Protein AF-A0A4S4NPW0-F1 (afdb_monomer_lite)

Foldseek 3Di:
DVVVVVVVVVVVVVVPPDDPDDDDDPCRVVVVVPAQEDEQDQDQFADDDDPPDDPVVRVVVRVVVSVVVSVVVVVVVVVCVVVVVDPSHHYDDHVVRVVVVVVVD

Structure (mmCIF, N/CA/C/O backbone):
data_AF-A0A4S4NPW0-F1
#
_entry.id   AF-A0A4S4NPW0-F1
#
loop_
_atom_site.group_PDB
_atom_site.id
_atom_site.type_symbol
_atom_site.label_atom_id
_atom_site.label_alt_id
_atom_site.label_comp_id
_atom_site.label_asym_id
_atom_site.label_entity_id
_atom_site.label_seq_id
_atom_site.pdbx_PDB_ins_code
_atom_site.Cartn_x
_atom_site.Cartn_y
_atom_site.Cartn_z
_atom_site.occupancy
_atom_site.B_iso_or_equiv
_atom_site.auth_seq_id
_atom_site.auth_comp_id
_atom_site.auth_asym_id
_atom_site.auth_atom_id
_atom_site.pdbx_PDB_model_num
ATOM 1 N N . MET A 1 1 ? -48.368 22.934 11.728 1.00 61.81 1 MET A N 1
ATOM 2 C CA . MET A 1 1 ? -46.936 22.664 12.009 1.00 61.81 1 MET A CA 1
ATOM 3 C C . MET A 1 1 ? -46.609 21.171 12.051 1.00 61.81 1 MET A C 1
ATOM 5 O O . MET A 1 1 ? -45.756 20.773 11.276 1.00 61.81 1 MET A O 1
ATOM 9 N N . ARG A 1 2 ? -47.310 20.333 12.838 1.00 63.97 2 ARG A N 1
ATOM 10 C CA . ARG A 1 2 ? -47.035 18.877 12.928 1.00 63.97 2 ARG A CA 1
ATOM 11 C C . ARG A 1 2 ? -47.130 18.106 11.597 1.00 63.97 2 ARG A C 1
ATOM 13 O O . ARG A 1 2 ? -46.284 17.261 11.339 1.00 63.97 2 ARG A O 1
ATOM 20 N N . LEU A 1 3 ? -48.100 18.441 10.738 1.00 69.25 3 LEU A N 1
ATOM 21 C CA . LEU A 1 3 ? -48.285 17.775 9.438 1.00 69.25 3 LEU A CA 1
ATOM 22 C C . LEU A 1 3 ? -47.165 18.090 8.426 1.00 69.25 3 LEU A C 1
ATOM 24 O O . LEU A 1 3 ? -46.783 17.231 7.643 1.00 69.25 3 LEU A O 1
ATOM 28 N N . PHE A 1 4 ? -46.631 19.317 8.464 1.00 79.19 4 PHE A N 1
ATOM 29 C CA . PHE A 1 4 ? -45.560 19.771 7.568 1.00 79.19 4 PHE A CA 1
ATOM 30 C C . PHE A 1 4 ? -44.209 19.160 7.957 1.00 79.19 4 PHE A C 1
ATOM 32 O O . PHE A 1 4 ? -43.421 18.758 7.108 1.00 79.19 4 PHE A O 1
ATOM 39 N N . THR A 1 5 ? -43.961 19.022 9.263 1.00 78.75 5 THR A N 1
ATOM 40 C CA . THR A 1 5 ? -42.771 18.332 9.771 1.00 78.75 5 THR A CA 1
ATOM 41 C C . THR A 1 5 ? -42.770 16.844 9.422 1.00 78.75 5 THR A C 1
ATOM 43 O O . THR A 1 5 ? -41.713 16.302 9.117 1.00 78.75 5 THR A O 1
ATOM 46 N N . THR A 1 6 ? -43.934 16.181 9.404 1.00 82.88 6 THR A N 1
ATOM 47 C CA . THR A 1 6 ? -44.023 14.762 9.023 1.00 82.88 6 THR A CA 1
ATOM 48 C C . THR A 1 6 ? -43.811 14.535 7.527 1.00 82.88 6 THR A C 1
ATOM 50 O O . THR A 1 6 ? -43.136 13.578 7.159 1.00 82.88 6 THR A O 1
ATOM 53 N N . THR A 1 7 ? -44.314 15.419 6.655 1.00 82.00 7 THR A N 1
ATOM 54 C CA . THR A 1 7 ? -44.058 15.326 5.206 1.00 82.00 7 THR A CA 1
ATOM 55 C C . THR A 1 7 ? -42.608 15.633 4.850 1.00 82.00 7 THR A C 1
ATOM 57 O O . THR A 1 7 ? -42.041 14.945 4.005 1.00 82.00 7 THR A O 1
ATOM 60 N N . LEU A 1 8 ? -41.978 16.604 5.519 1.00 85.06 8 LEU A N 1
ATOM 61 C CA . LEU A 1 8 ? -40.563 16.918 5.305 1.00 85.06 8 LEU A CA 1
ATOM 62 C C . LEU A 1 8 ? -39.643 15.757 5.723 1.00 85.06 8 LEU A C 1
ATOM 64 O O . LEU A 1 8 ? -38.694 15.438 5.010 1.00 85.06 8 LEU A O 1
ATOM 68 N N . LEU A 1 9 ? -39.949 15.090 6.842 1.00 84.94 9 LEU A N 1
ATOM 69 C CA . LEU A 1 9 ? -39.211 13.910 7.300 1.00 84.94 9 LEU A CA 1
ATOM 70 C C . LEU A 1 9 ? -39.321 12.753 6.293 1.00 84.94 9 LEU A C 1
ATOM 72 O O . LEU A 1 9 ? -38.318 12.121 5.966 1.00 84.94 9 LEU A O 1
ATOM 76 N N . LEU A 1 10 ? -40.527 12.512 5.766 1.00 84.62 10 LEU A N 1
ATOM 77 C CA . LEU A 1 10 ? -40.780 11.456 4.785 1.00 84.62 10 LEU A CA 1
ATOM 78 C C . LEU A 1 10 ? -40.039 11.710 3.462 1.00 84.62 10 LEU A C 1
ATOM 80 O O . LEU A 1 10 ? -39.453 10.787 2.901 1.00 84.62 10 LEU A O 1
ATOM 84 N N . ALA A 1 11 ? -39.994 12.965 3.002 1.00 84.00 11 ALA A N 1
ATOM 85 C CA . ALA A 1 11 ? -39.243 13.350 1.808 1.00 84.00 11 ALA A CA 1
ATOM 86 C C . ALA A 1 11 ? -37.725 13.130 1.968 1.00 84.00 11 ALA A C 1
ATOM 88 O O . ALA A 1 11 ? -37.067 12.684 1.028 1.00 84.00 11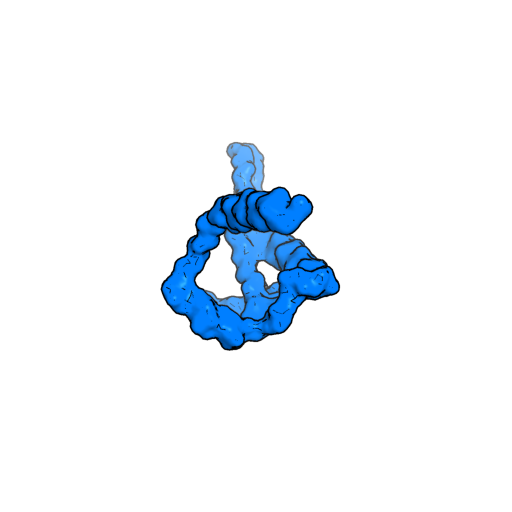 ALA A O 1
ATOM 89 N N . LEU A 1 12 ? -37.172 13.377 3.163 1.00 82.44 12 LEU A N 1
ATOM 90 C CA . LEU A 1 12 ? -35.754 13.137 3.455 1.00 82.44 12 LEU A CA 1
ATOM 91 C C . LEU A 1 12 ? -35.384 11.642 3.421 1.00 82.44 12 LEU A C 1
ATOM 93 O O . LEU A 1 12 ? -34.304 11.285 2.955 1.00 82.44 12 LEU A O 1
ATOM 97 N N . LEU A 1 13 ? -36.283 10.768 3.885 1.00 80.00 13 LEU A N 1
ATOM 98 C CA . LEU A 1 13 ? -36.096 9.310 3.886 1.00 80.00 13 LEU A CA 1
ATOM 99 C C . LEU A 1 13 ? -36.063 8.720 2.467 1.00 80.00 13 LEU A C 1
ATOM 101 O O . LEU A 1 13 ? -35.277 7.811 2.204 1.00 80.00 13 LEU A O 1
ATOM 105 N N . CYS A 1 14 ? -36.856 9.257 1.535 1.00 77.88 14 CYS A N 1
ATOM 106 C CA . CYS A 1 14 ? -36.853 8.802 0.140 1.00 77.88 14 CYS A CA 1
ATOM 107 C C . CYS A 1 14 ? -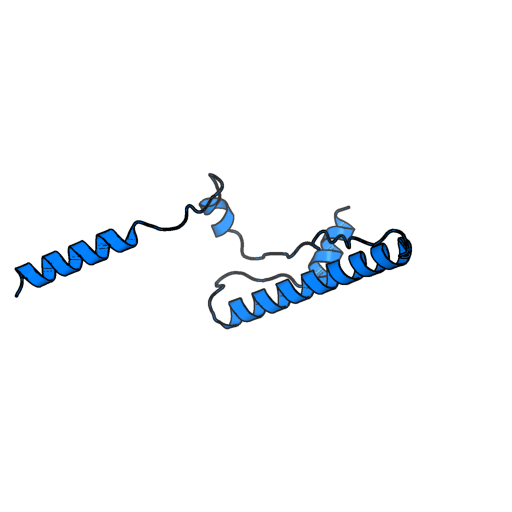35.520 9.090 -0.577 1.00 77.88 14 CYS A C 1
ATOM 109 O O . CYS A 1 14 ? -35.070 8.276 -1.385 1.00 77.88 14 CYS A O 1
ATOM 111 N N . LEU A 1 15 ? -34.856 10.202 -0.239 1.00 74.44 15 LEU A N 1
ATOM 112 C CA . LEU A 1 15 ? -33.566 10.600 -0.819 1.00 74.44 15 LEU A CA 1
ATOM 113 C C . LEU A 1 15 ? -32.390 9.719 -0.353 1.00 74.44 15 LEU A C 1
ATOM 115 O O . LEU A 1 15 ? -31.366 9.669 -1.029 1.00 74.44 15 LEU A O 1
ATOM 119 N N . ALA A 1 16 ? -32.528 8.993 0.762 1.00 67.75 16 ALA A N 1
ATOM 120 C CA . ALA A 1 16 ? -31.476 8.132 1.312 1.00 67.75 16 ALA A CA 1
ATOM 121 C C . ALA A 1 16 ? -31.374 6.744 0.641 1.00 67.75 16 ALA A C 1
ATOM 123 O O . ALA A 1 16 ? -30.450 5.989 0.938 1.00 67.75 16 ALA A O 1
ATOM 124 N N . SER A 1 17 ? -32.310 6.386 -0.248 1.00 63.16 17 SER A N 1
ATOM 125 C CA . SER A 1 17 ? -32.413 5.024 -0.805 1.00 63.16 17 SER A CA 1
ATOM 126 C C . SER A 1 17 ? -31.542 4.749 -2.043 1.00 63.16 17 SER A C 1
ATOM 128 O O . SER A 1 17 ? -31.353 3.590 -2.409 1.00 63.16 17 SER A O 1
ATOM 130 N N . CYS A 1 18 ? -30.950 5.776 -2.661 1.00 63.00 18 CYS A N 1
ATOM 131 C CA . CYS A 1 18 ? -30.084 5.630 -3.837 1.00 63.00 18 CYS A CA 1
ATOM 132 C C . CYS A 1 18 ? -28.598 5.568 -3.447 1.00 63.00 18 CYS A C 1
ATOM 134 O O . CYS A 1 18 ? -27.826 6.482 -3.732 1.00 63.00 18 CYS A O 1
ATOM 136 N N . GLY A 1 19 ? -28.192 4.490 -2.775 1.00 67.50 19 GLY A N 1
ATOM 137 C CA . GLY A 1 19 ? -26.778 4.173 -2.560 1.00 67.50 19 GLY A CA 1
ATOM 138 C C . GLY A 1 19 ? -26.173 3.417 -3.754 1.00 67.50 19 GLY A C 1
ATOM 139 O O . GLY A 1 19 ? -26.893 2.691 -4.444 1.00 67.50 19 GLY A O 1
ATOM 140 N N . PRO A 1 20 ? -24.861 3.544 -4.023 1.00 77.00 20 PRO A N 1
ATOM 141 C CA . PRO A 1 20 ? -24.198 2.713 -5.022 1.00 77.00 20 PRO A CA 1
ATOM 142 C C . PRO A 1 20 ? -24.313 1.235 -4.638 1.00 77.00 20 PRO A C 1
ATOM 144 O O . PRO A 1 20 ? -24.203 0.871 -3.467 1.00 77.00 20 PRO A O 1
ATOM 147 N N . LYS A 1 21 ? -24.512 0.369 -5.634 1.00 74.06 21 LYS A N 1
ATOM 148 C CA . LYS A 1 21 ? -24.530 -1.079 -5.419 1.00 74.06 21 LYS A CA 1
ATOM 149 C C . LYS A 1 21 ? -23.121 -1.539 -5.041 1.00 74.06 21 LYS A C 1
ATOM 151 O O . LYS A 1 21 ? -22.234 -1.584 -5.891 1.00 74.06 21 LYS A O 1
ATOM 156 N N . VAL A 1 22 ? -22.919 -1.852 -3.765 1.00 76.50 22 VAL A N 1
ATOM 157 C CA . VAL A 1 22 ? -21.674 -2.440 -3.266 1.00 76.50 22 VAL A CA 1
ATOM 158 C C . VAL A 1 22 ? -21.730 -3.941 -3.536 1.00 76.50 22 VAL A C 1
ATOM 160 O O . VAL A 1 22 ? -22.669 -4.618 -3.123 1.00 76.50 22 VAL A O 1
ATOM 163 N N . TYR A 1 23 ? -20.759 -4.453 -4.288 1.00 79.31 23 TYR A N 1
ATOM 164 C CA . TYR A 1 23 ? -20.642 -5.884 -4.545 1.00 79.31 23 TYR A CA 1
ATOM 165 C C . TYR A 1 23 ? -19.908 -6.534 -3.378 1.00 79.31 23 TYR A C 1
ATOM 167 O O . TYR A 1 23 ? -18.728 -6.270 -3.157 1.00 79.31 23 TYR A O 1
ATOM 175 N N . GLU A 1 24 ? -20.614 -7.381 -2.638 1.00 81.62 24 GLU A N 1
ATOM 176 C CA . GLU A 1 24 ? -20.066 -8.114 -1.502 1.00 81.62 24 GLU A CA 1
ATOM 177 C C . GLU A 1 24 ? -20.139 -9.618 -1.765 1.00 81.62 24 GLU A C 1
ATOM 179 O O . GLU A 1 24 ? -21.088 -10.118 -2.372 1.00 81.62 24 GLU A O 1
ATOM 184 N N . ALA A 1 25 ? -19.127 -10.353 -1.305 1.00 85.50 25 ALA A N 1
ATOM 185 C CA . ALA A 1 25 ? -19.178 -11.808 -1.308 1.00 85.50 25 ALA A CA 1
ATOM 186 C C . ALA A 1 25 ? -20.225 -12.307 -0.284 1.00 85.50 25 ALA A C 1
ATOM 188 O O . ALA A 1 25 ? -20.389 -11.674 0.763 1.00 85.50 25 ALA A O 1
ATOM 189 N N . PRO A 1 26 ? -20.880 -13.465 -0.505 1.00 84.81 26 PRO A N 1
ATOM 190 C CA . PRO A 1 26 ? -21.940 -13.977 0.379 1.00 84.81 26 PRO A CA 1
ATOM 191 C C . PRO A 1 26 ? -21.527 -14.152 1.851 1.00 84.81 26 PRO A C 1
ATOM 193 O O . PRO A 1 26 ? -22.365 -14.121 2.746 1.00 84.81 26 PRO A O 1
ATOM 196 N N . ASN A 1 27 ? -20.231 -14.333 2.111 1.00 85.12 27 ASN A N 1
ATOM 197 C CA . ASN A 1 27 ? -19.635 -14.544 3.432 1.00 85.12 27 ASN A CA 1
ATOM 198 C C . ASN A 1 27 ? -18.809 -13.340 3.935 1.00 85.12 27 ASN A C 1
ATOM 200 O O . ASN A 1 27 ? -18.069 -13.460 4.913 1.00 85.12 27 ASN A O 1
ATOM 204 N N . MET A 1 28 ? -18.907 -12.172 3.296 1.00 78.56 28 MET A N 1
ATOM 205 C CA . MET A 1 28 ? -18.069 -11.009 3.617 1.00 78.56 28 MET A CA 1
ATOM 206 C C . MET A 1 28 ? -18.243 -10.545 5.069 1.00 78.56 28 MET A C 1
ATOM 208 O O . MET A 1 28 ? -17.255 -10.290 5.756 1.00 78.56 28 MET A O 1
ATOM 212 N N . ALA A 1 29 ? -19.474 -10.527 5.587 1.00 77.19 29 ALA A N 1
ATOM 213 C CA . ALA A 1 29 ? -19.756 -10.120 6.964 1.00 77.19 29 ALA A CA 1
ATOM 214 C C . ALA A 1 29 ? -19.181 -11.080 8.024 1.00 77.19 29 ALA A C 1
ATOM 216 O O . ALA A 1 29 ? -18.763 -10.635 9.093 1.00 77.19 29 ALA A O 1
ATOM 217 N N . SER A 1 30 ? -19.145 -12.391 7.756 1.00 82.06 30 SER A N 1
ATOM 218 C CA . SER A 1 30 ? -18.558 -13.359 8.691 1.00 82.06 30 SER A CA 1
ATOM 219 C C . SER A 1 30 ? -17.033 -13.311 8.661 1.00 82.06 30 SER A C 1
ATOM 221 O O . SER A 1 30 ? -16.400 -13.390 9.708 1.00 82.06 30 SER A O 1
ATOM 223 N N . VAL A 1 31 ? -16.450 -13.140 7.473 1.00 78.62 31 VAL A N 1
ATOM 224 C CA . VAL A 1 31 ? -14.996 -13.120 7.271 1.00 78.62 31 VAL A CA 1
ATOM 225 C C . VAL A 1 31 ? -14.381 -11.798 7.739 1.00 78.62 31 VAL A C 1
ATOM 227 O O . VAL A 1 31 ? -13.306 -11.793 8.330 1.00 78.62 31 VAL A O 1
ATOM 230 N N . SER A 1 32 ? -15.048 -10.664 7.524 1.00 75.88 32 SER A N 1
ATOM 231 C CA . SER A 1 32 ? -14.519 -9.346 7.905 1.00 75.88 32 SER A CA 1
ATOM 232 C C . SER A 1 32 ? -14.484 -9.120 9.419 1.00 75.88 32 SER A C 1
ATOM 234 O O . SER A 1 32 ? -13.581 -8.440 9.895 1.00 75.88 32 SER A O 1
ATOM 236 N N . ARG A 1 33 ? -15.387 -9.738 10.197 1.00 78.81 33 ARG A N 1
ATOM 237 C CA . ARG A 1 33 ? -15.392 -9.621 11.672 1.00 78.81 33 ARG A CA 1
ATOM 238 C C . ARG A 1 33 ? -14.119 -10.131 12.339 1.00 78.81 33 ARG A C 1
ATOM 240 O O . ARG A 1 33 ? -13.754 -9.616 13.389 1.00 78.81 33 ARG A O 1
ATOM 247 N N . SER A 1 34 ? -13.479 -11.151 11.773 1.00 81.94 34 SER A N 1
ATOM 248 C CA . SER A 1 34 ? -12.254 -11.733 12.330 1.00 81.94 34 SER A CA 1
ATOM 249 C C . SER A 1 34 ? -10.979 -11.092 11.785 1.00 81.94 34 SER A C 1
ATOM 251 O O . SER A 1 34 ? -9.902 -11.334 12.324 1.00 81.94 34 SER A O 1
ATOM 253 N N . HIS A 1 35 ? -11.066 -10.298 10.716 1.00 82.56 35 HIS A N 1
ATOM 254 C CA . HIS A 1 35 ? -9.894 -9.651 10.143 1.00 82.56 35 HIS A CA 1
ATOM 255 C C . HIS A 1 35 ? -9.483 -8.462 11.003 1.00 82.56 3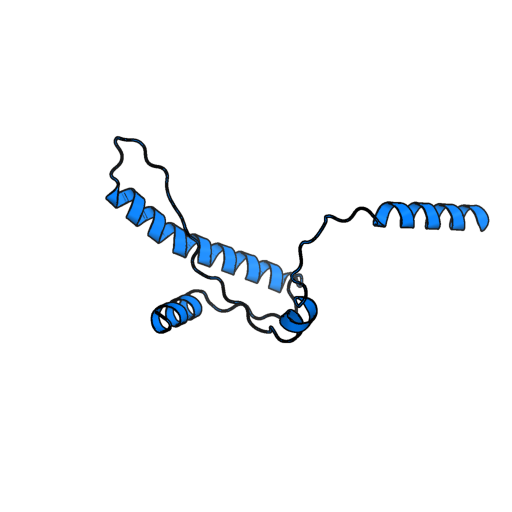5 HIS A C 1
ATOM 257 O O . HIS A 1 35 ? -10.187 -7.463 11.078 1.00 82.56 35 HIS A O 1
ATOM 263 N N . GLN A 1 36 ? -8.319 -8.578 11.634 1.00 88.75 36 GLN A N 1
ATOM 264 C CA . GLN A 1 36 ? -7.695 -7.495 12.398 1.00 88.75 36 GLN A CA 1
ATOM 265 C C . GLN A 1 36 ? -6.481 -6.908 11.682 1.00 88.75 36 GLN A C 1
ATOM 267 O O . GLN A 1 36 ? -6.017 -5.838 12.054 1.00 88.75 36 GLN A O 1
ATOM 272 N N . LEU A 1 37 ? -5.964 -7.594 10.663 1.00 91.50 37 LEU A N 1
ATOM 273 C CA . LEU A 1 37 ? -4.736 -7.238 9.967 1.00 91.50 37 LEU A CA 1
ATOM 274 C C . LEU A 1 37 ? -4.951 -7.349 8.462 1.00 91.50 37 LEU A C 1
ATOM 276 O O . LEU A 1 37 ? -5.419 -8.380 7.978 1.00 91.50 37 LEU A O 1
ATOM 280 N N . ILE A 1 38 ? -4.586 -6.299 7.734 1.00 92.50 38 ILE A N 1
ATOM 281 C CA . ILE A 1 38 ? -4.608 -6.269 6.272 1.00 92.50 38 ILE A CA 1
ATOM 282 C C . ILE A 1 38 ? -3.196 -6.075 5.729 1.00 92.50 38 ILE A C 1
ATOM 284 O O . ILE A 1 38 ? -2.409 -5.314 6.290 1.00 92.50 38 ILE A O 1
ATOM 288 N N . ALA A 1 39 ? -2.879 -6.764 4.637 1.00 94.62 39 ALA A N 1
ATOM 289 C CA . ALA A 1 39 ? -1.615 -6.634 3.924 1.00 94.62 39 ALA A CA 1
ATOM 290 C C . ALA A 1 39 ? -1.850 -6.002 2.549 1.00 94.62 39 ALA A C 1
ATOM 292 O O . ALA A 1 39 ? -2.912 -6.179 1.949 1.00 94.62 39 ALA A O 1
ATOM 293 N N . ILE A 1 40 ? -0.858 -5.265 2.055 1.00 95.50 40 ILE A N 1
ATOM 294 C CA . ILE A 1 40 ? -0.898 -4.633 0.734 1.00 95.50 40 ILE A CA 1
ATOM 295 C C . ILE A 1 40 ? 0.046 -5.422 -0.153 1.00 95.50 40 ILE A C 1
ATOM 297 O O . ILE A 1 40 ? 1.256 -5.348 0.026 1.00 95.50 40 ILE A O 1
ATOM 301 N N . VAL A 1 41 ? -0.498 -6.191 -1.086 1.00 95.06 41 VAL A N 1
ATOM 302 C CA . VAL A 1 41 ? 0.304 -6.969 -2.038 1.00 95.06 41 VAL A CA 1
ATOM 303 C C . VAL A 1 41 ? 0.929 -6.018 -3.074 1.00 95.06 41 VAL A C 1
ATOM 305 O O . VAL A 1 41 ? 0.268 -5.040 -3.443 1.00 95.06 41 VAL A O 1
ATOM 308 N N . PRO A 1 42 ? 2.167 -6.266 -3.547 1.00 95.06 42 PRO A N 1
ATOM 309 C CA . PRO A 1 42 ? 2.759 -5.497 -4.637 1.00 95.06 42 PRO A CA 1
ATOM 310 C C . PRO A 1 42 ? 1.828 -5.478 -5.863 1.00 95.06 42 PRO A C 1
ATOM 312 O O . PRO A 1 42 ? 1.424 -6.544 -6.336 1.00 95.06 42 PRO A O 1
ATOM 315 N N . PRO A 1 43 ? 1.435 -4.297 -6.367 1.00 94.25 43 PRO A N 1
ATOM 316 C CA . PRO A 1 43 ? 0.571 -4.205 -7.536 1.00 94.25 43 PRO A CA 1
ATOM 317 C C . PRO A 1 43 ? 1.305 -4.644 -8.809 1.00 94.25 43 PRO A C 1
ATOM 319 O O . PRO A 1 43 ? 2.517 -4.517 -8.919 1.00 94.25 43 PRO A O 1
ATOM 322 N N . SER A 1 44 ? 0.564 -5.106 -9.816 1.00 93.25 44 SER A N 1
ATOM 323 C CA . SER A 1 44 ? 1.138 -5.322 -11.147 1.00 93.25 44 SER A CA 1
ATOM 324 C C . SER A 1 44 ? 1.193 -3.994 -11.900 1.00 93.25 44 SER A C 1
ATOM 326 O O . SER A 1 44 ? 0.153 -3.387 -12.167 1.00 93.25 44 SER A O 1
ATOM 328 N N . VAL A 1 45 ? 2.403 -3.542 -12.231 1.00 92.88 45 VAL A N 1
ATOM 329 C CA . VAL A 1 45 ? 2.645 -2.315 -12.998 1.00 92.88 45 VAL A CA 1
ATOM 330 C C . VAL A 1 45 ? 3.250 -2.676 -14.347 1.00 92.88 45 VAL A C 1
ATOM 332 O O . VAL A 1 45 ? 4.166 -3.490 -14.433 1.00 92.88 45 VAL A O 1
ATOM 335 N N . ALA A 1 46 ? 2.741 -2.052 -15.406 1.00 91.31 46 ALA A N 1
ATOM 336 C CA . ALA A 1 46 ? 3.283 -2.178 -16.749 1.00 91.31 46 ALA A CA 1
ATOM 337 C C . ALA A 1 46 ? 3.370 -0.796 -17.399 1.00 91.31 46 ALA A C 1
ATOM 339 O O . ALA A 1 46 ? 2.368 -0.083 -17.501 1.00 91.31 46 ALA A O 1
ATOM 340 N N . ILE A 1 47 ? 4.564 -0.435 -17.866 1.00 89.38 47 ILE A N 1
ATOM 341 C CA . ILE A 1 47 ? 4.810 0.826 -18.564 1.00 89.38 47 ILE A CA 1
ATOM 342 C C . ILE A 1 47 ? 4.731 0.562 -20.067 1.00 89.38 47 ILE A C 1
ATOM 344 O O . ILE A 1 47 ? 5.455 -0.270 -20.610 1.00 89.38 47 ILE A O 1
ATOM 348 N N . LYS A 1 48 ? 3.831 1.267 -20.760 1.00 89.56 48 LYS A N 1
ATOM 349 C CA . LYS A 1 48 ? 3.735 1.195 -22.223 1.00 89.56 48 LYS A CA 1
ATOM 350 C C . LYS A 1 48 ? 4.831 2.050 -22.854 1.00 89.56 48 LYS A C 1
ATOM 352 O O . LYS A 1 48 ? 4.710 3.273 -22.894 1.00 89.56 48 LYS A O 1
ATOM 357 N N . GLY A 1 49 ? 5.871 1.389 -23.353 1.00 87.06 49 GLY A N 1
ATOM 358 C CA . GLY A 1 49 ? 6.941 2.008 -24.130 1.00 87.06 49 GLY A CA 1
ATOM 359 C C . GLY A 1 49 ? 6.542 2.371 -25.556 1.00 87.06 49 GLY A C 1
ATOM 360 O O . GLY A 1 49 ? 5.564 1.862 -26.112 1.00 87.06 49 GLY A O 1
ATOM 361 N N . ARG A 1 50 ? 7.338 3.239 -26.175 1.00 89.69 50 ARG A N 1
ATOM 362 C CA . ARG A 1 50 ? 7.353 3.468 -27.623 1.00 89.69 50 ARG A CA 1
ATOM 363 C C . ARG A 1 50 ? 8.333 2.488 -28.282 1.00 89.69 50 ARG A C 1
ATOM 365 O O . ARG A 1 50 ? 9.257 2.026 -27.626 1.00 89.69 50 ARG A O 1
ATOM 372 N N . PRO A 1 51 ? 8.232 2.238 -29.601 1.00 84.56 51 PRO A N 1
ATOM 373 C CA . PRO A 1 51 ? 9.107 1.281 -30.293 1.00 84.56 51 PRO A CA 1
ATOM 374 C C . PRO A 1 51 ? 10.615 1.574 -30.225 1.00 84.56 51 PRO A C 1
ATOM 376 O O . PRO A 1 51 ? 11.411 0.715 -30.580 1.00 84.56 51 PRO A O 1
ATOM 379 N N . LYS A 1 52 ? 11.007 2.798 -29.852 1.00 89.00 52 LYS A N 1
ATOM 380 C CA . LYS A 1 52 ? 12.411 3.221 -29.735 1.00 89.00 52 LYS A CA 1
ATOM 381 C C . LYS A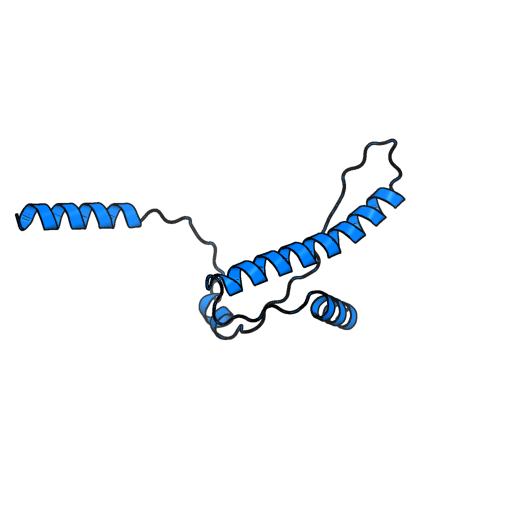 1 52 ? 12.948 3.148 -28.305 1.00 89.00 52 LYS A C 1
ATOM 383 O O . LYS A 1 52 ? 14.133 3.401 -28.112 1.00 89.00 52 LYS A O 1
ATOM 388 N N . ASP A 1 53 ? 12.085 2.880 -27.332 1.00 89.69 53 ASP A N 1
ATOM 389 C CA . ASP A 1 53 ? 12.472 2.855 -25.929 1.00 89.69 53 ASP A CA 1
ATOM 390 C C . ASP A 1 53 ? 13.144 1.518 -25.608 1.00 89.69 53 ASP A C 1
ATOM 392 O O . ASP A 1 53 ? 12.819 0.478 -26.186 1.00 89.69 53 ASP A O 1
ATOM 396 N N . ASP A 1 54 ? 14.095 1.546 -24.680 1.00 92.44 54 ASP A N 1
ATOM 397 C CA . ASP A 1 54 ? 14.754 0.336 -24.209 1.00 92.44 54 ASP A CA 1
ATOM 398 C C . ASP A 1 54 ? 13.808 -0.451 -23.297 1.00 92.44 54 ASP A C 1
ATOM 400 O O . ASP A 1 54 ? 13.497 -0.040 -22.175 1.00 92.44 54 ASP A O 1
ATOM 404 N N . GLN A 1 55 ? 13.357 -1.604 -23.788 1.00 90.19 55 GLN A N 1
ATOM 405 C CA . GLN A 1 55 ? 12.423 -2.471 -23.082 1.00 90.19 55 GLN A CA 1
ATOM 406 C C . GLN A 1 55 ? 12.950 -2.904 -21.704 1.00 90.19 55 GLN A C 1
ATOM 408 O O . GLN A 1 55 ? 12.171 -2.977 -20.755 1.00 90.19 55 GLN A O 1
ATOM 413 N N . ALA A 1 56 ? 14.261 -3.124 -21.557 1.00 90.56 56 ALA A N 1
ATOM 414 C CA . ALA A 1 56 ? 14.846 -3.530 -20.280 1.00 90.56 56 ALA A CA 1
ATOM 415 C C . ALA A 1 56 ? 14.768 -2.406 -19.234 1.00 90.56 56 ALA A C 1
ATOM 417 O O . ALA A 1 56 ? 14.487 -2.661 -18.062 1.00 90.56 56 ALA A O 1
ATOM 418 N N . GLN A 1 57 ? 14.958 -1.154 -19.660 1.00 92.31 57 GLN A N 1
ATOM 419 C CA . GLN A 1 57 ? 14.809 0.011 -18.784 1.00 92.31 57 GLN A CA 1
ATOM 420 C C . GLN A 1 57 ? 13.353 0.216 -18.363 1.00 92.31 57 GLN A C 1
ATOM 422 O O . GLN A 1 57 ? 13.088 0.524 -17.202 1.00 92.31 57 GLN A O 1
ATOM 427 N N . LEU A 1 58 ? 12.403 -0.005 -19.274 1.00 92.81 58 LEU A N 1
ATOM 428 C CA . LEU A 1 58 ? 10.975 0.086 -18.964 1.00 92.81 58 LEU A CA 1
ATOM 429 C C . LEU A 1 58 ? 10.525 -0.991 -17.974 1.00 92.81 58 LEU A C 1
ATOM 431 O O . LEU A 1 58 ? 9.739 -0.708 -17.073 1.00 92.81 58 LEU A O 1
ATOM 435 N N . GLU A 1 59 ? 11.030 -2.216 -18.109 1.00 92.75 59 GLU A N 1
ATOM 436 C CA . GLU A 1 59 ? 10.744 -3.298 -17.163 1.00 92.75 59 GLU A CA 1
ATOM 437 C C . GLU A 1 59 ? 11.359 -3.040 -15.786 1.00 92.75 59 GLU A C 1
ATOM 439 O O . GLU A 1 59 ? 10.709 -3.292 -14.769 1.00 92.75 59 GLU A O 1
ATOM 444 N N . ALA A 1 60 ? 12.583 -2.511 -15.732 1.00 92.81 60 ALA A N 1
ATOM 445 C CA . ALA A 1 60 ? 13.215 -2.113 -14.477 1.00 92.81 60 ALA A CA 1
ATOM 446 C C . ALA A 1 60 ? 12.421 -0.996 -13.779 1.00 92.81 60 ALA A C 1
ATOM 448 O O . ALA A 1 60 ? 12.104 -1.122 -12.597 1.00 92.81 60 ALA A O 1
ATOM 449 N N . ALA A 1 61 ? 12.019 0.037 -14.525 1.00 93.50 61 ALA A N 1
ATOM 450 C CA . ALA A 1 61 ? 11.187 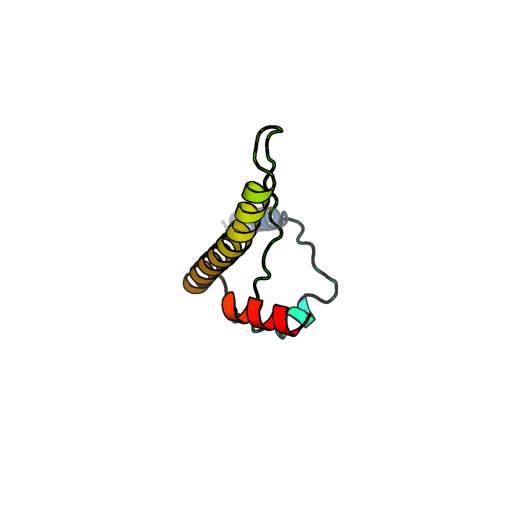1.121 -14.010 1.00 93.50 61 ALA A CA 1
ATOM 451 C C . ALA A 1 61 ? 9.824 0.610 -13.512 1.00 93.50 61 ALA A C 1
ATOM 453 O O . ALA A 1 61 ? 9.402 0.949 -12.412 1.00 93.50 61 ALA A O 1
ATOM 454 N N . ALA A 1 62 ? 9.166 -0.287 -14.253 1.00 93.88 62 ALA A N 1
ATOM 455 C CA . ALA A 1 62 ? 7.890 -0.871 -13.832 1.00 93.88 62 ALA A CA 1
ATOM 456 C C . ALA A 1 62 ? 8.014 -1.678 -12.521 1.00 93.88 62 ALA A C 1
ATOM 458 O O . ALA A 1 62 ? 7.109 -1.665 -11.678 1.00 93.88 62 ALA A O 1
ATOM 459 N N . ARG A 1 63 ? 9.145 -2.370 -12.320 1.00 93.50 63 ARG A N 1
ATOM 460 C CA . ARG A 1 63 ? 9.444 -3.072 -11.061 1.00 93.50 63 ARG A CA 1
ATOM 461 C C . ARG A 1 63 ? 9.670 -2.100 -9.907 1.00 93.50 63 ARG A C 1
ATOM 463 O O . ARG A 1 63 ? 9.183 -2.360 -8.812 1.00 93.50 63 ARG A O 1
ATOM 470 N N . GLU A 1 64 ? 10.371 -0.995 -10.127 1.00 94.50 64 GLU A N 1
ATOM 471 C CA . GLU A 1 64 ? 10.562 0.034 -9.097 1.00 94.50 64 GLU A CA 1
ATOM 472 C C . GLU A 1 64 ? 9.232 0.707 -8.719 1.00 94.50 64 GLU A C 1
ATOM 474 O O . GLU A 1 64 ? 8.899 0.833 -7.534 1.00 94.50 64 GLU A O 1
ATOM 479 N N . ASP A 1 65 ? 8.424 1.050 -9.722 1.00 95.31 65 ASP A N 1
ATOM 480 C CA . ASP A 1 65 ? 7.104 1.655 -9.549 1.00 95.31 65 ASP A CA 1
ATOM 481 C C . ASP A 1 65 ? 6.172 0.758 -8.736 1.00 95.31 65 ASP A C 1
ATOM 483 O O . ASP A 1 65 ? 5.422 1.246 -7.895 1.00 95.31 65 ASP A O 1
ATOM 487 N N . THR A 1 66 ? 6.252 -0.562 -8.923 1.00 95.94 66 THR A N 1
ATOM 488 C CA . THR A 1 66 ? 5.472 -1.542 -8.152 1.00 95.94 66 THR A CA 1
ATOM 489 C C . THR A 1 66 ? 5.632 -1.331 -6.643 1.00 95.94 66 THR A C 1
ATOM 491 O O . THR A 1 66 ? 4.643 -1.168 -5.921 1.00 95.94 66 THR A O 1
ATOM 494 N N . TYR A 1 67 ? 6.872 -1.269 -6.157 1.00 95.69 67 TYR A N 1
ATOM 495 C CA . TYR A 1 67 ? 7.143 -1.075 -4.731 1.00 95.69 67 TYR A CA 1
ATOM 496 C C . TYR A 1 67 ? 6.870 0.361 -4.282 1.00 95.69 67 TYR A C 1
ATOM 498 O O . TYR A 1 67 ? 6.404 0.587 -3.162 1.00 95.69 67 TYR A O 1
ATOM 506 N N . THR A 1 68 ? 7.096 1.340 -5.158 1.00 96.19 68 THR A N 1
ATOM 507 C CA . THR A 1 68 ? 6.756 2.738 -4.879 1.00 96.19 68 THR A CA 1
ATOM 508 C C . THR A 1 68 ? 5.255 2.901 -4.650 1.00 96.19 68 THR A C 1
ATOM 510 O O . THR A 1 68 ? 4.857 3.394 -3.591 1.00 96.19 68 THR A O 1
ATOM 513 N N . PHE A 1 69 ? 4.414 2.387 -5.550 1.00 96.81 69 PHE A N 1
ATOM 514 C CA . PHE A 1 69 ? 2.959 2.412 -5.399 1.00 96.81 69 PHE A CA 1
ATOM 515 C C . PHE A 1 69 ? 2.496 1.668 -4.150 1.00 96.81 69 PHE A C 1
ATOM 517 O O . PHE A 1 69 ? 1.632 2.163 -3.428 1.00 96.81 69 PHE A O 1
ATOM 524 N N . GLN A 1 70 ? 3.089 0.513 -3.837 1.00 97.38 70 GLN A N 1
ATOM 525 C CA . GLN A 1 70 ? 2.764 -0.228 -2.616 1.00 97.38 70 GLN A CA 1
ATOM 526 C C . GLN A 1 70 ? 2.951 0.642 -1.356 1.00 97.38 70 GLN A C 1
ATOM 528 O O . GLN A 1 70 ? 2.062 0.705 -0.500 1.00 97.38 70 GLN A O 1
ATOM 533 N N . ARG A 1 71 ? 4.070 1.374 -1.256 1.00 97.12 71 ARG A N 1
ATOM 534 C CA . ARG A 1 71 ? 4.344 2.301 -0.140 1.00 97.12 71 ARG A CA 1
ATOM 535 C C . ARG A 1 71 ? 3.421 3.516 -0.134 1.00 97.12 71 ARG A C 1
ATOM 537 O O . ARG A 1 71 ? 3.065 4.008 0.939 1.00 97.12 71 ARG A O 1
ATOM 544 N N . GLU A 1 72 ? 3.035 4.027 -1.298 1.00 97.31 72 GLU A N 1
ATOM 545 C CA . GLU A 1 72 ? 2.091 5.143 -1.394 1.00 97.31 72 GLU A CA 1
ATOM 546 C C . GLU A 1 72 ? 0.693 4.740 -0.922 1.00 97.31 72 GLU A C 1
ATOM 548 O O . GLU A 1 72 ? 0.080 5.461 -0.130 1.00 97.31 72 GLU A O 1
ATOM 553 N N . ILE A 1 73 ? 0.224 3.554 -1.322 1.00 96.75 73 ILE A N 1
ATOM 554 C CA . ILE A 1 73 ? -1.036 2.969 -0.847 1.00 96.75 73 ILE A CA 1
ATOM 555 C C . ILE A 1 73 ? -0.978 2.779 0.670 1.00 96.75 73 ILE A C 1
ATOM 557 O O . ILE A 1 73 ? -1.914 3.169 1.373 1.00 96.75 73 ILE A O 1
ATOM 561 N N . TYR A 1 74 ? 0.131 2.247 1.191 1.00 97.31 74 TYR A N 1
ATOM 562 C CA . TYR A 1 74 ? 0.356 2.108 2.630 1.00 97.31 74 TYR A CA 1
ATOM 563 C C . TYR A 1 74 ? 0.255 3.449 3.355 1.00 97.31 74 TYR A C 1
ATOM 565 O O . TYR A 1 74 ? -0.548 3.610 4.276 1.00 97.31 74 TYR A O 1
ATOM 573 N N . SER A 1 75 ? 0.998 4.447 2.880 1.00 97.12 75 SER A N 1
ATOM 574 C CA . SER A 1 75 ? 0.996 5.803 3.432 1.00 97.12 75 SER A CA 1
ATOM 575 C C . SER A 1 75 ? -0.401 6.427 3.400 1.00 97.12 75 SER A C 1
ATOM 577 O O . SER A 1 75 ? -0.836 7.059 4.366 1.00 97.12 75 SER A O 1
ATOM 579 N N . TRP A 1 76 ? -1.140 6.233 2.307 1.00 96.94 76 TRP A N 1
ATOM 580 C CA . TRP A 1 76 ? -2.515 6.699 2.176 1.00 96.94 76 TRP A CA 1
ATOM 581 C C . TRP A 1 76 ? -3.444 6.010 3.181 1.00 96.94 76 TRP A C 1
ATOM 583 O O . TRP A 1 76 ? -4.210 6.691 3.869 1.00 96.94 76 TRP A O 1
ATOM 593 N N . MET A 1 77 ? -3.348 4.688 3.343 1.00 95.50 77 MET A N 1
ATOM 594 C CA . MET A 1 77 ? -4.154 3.952 4.319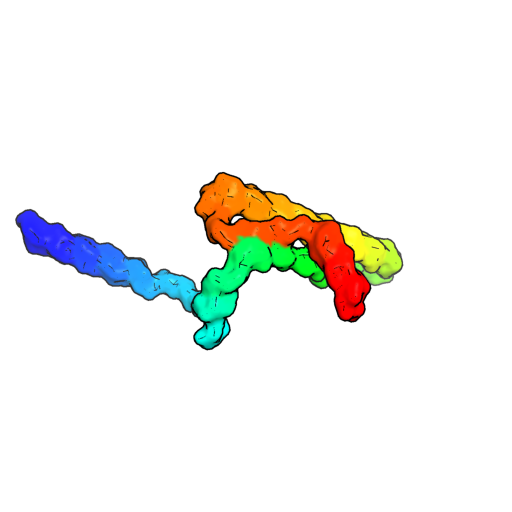 1.00 95.50 77 MET A CA 1
ATOM 595 C C . MET A 1 77 ? -3.820 4.340 5.763 1.00 95.50 77 MET A C 1
ATOM 597 O O . MET A 1 77 ? -4.738 4.535 6.562 1.00 95.50 77 MET A O 1
ATOM 601 N N . LEU A 1 78 ? -2.545 4.559 6.092 1.00 95.25 78 LEU A N 1
ATOM 602 C CA . LEU A 1 78 ? -2.144 5.076 7.402 1.00 95.25 78 LEU A CA 1
ATOM 603 C C . LEU A 1 78 ? -2.771 6.444 7.685 1.00 95.25 78 LEU A C 1
ATOM 605 O O . LEU A 1 78 ? -3.355 6.641 8.749 1.00 95.25 78 LEU A O 1
ATOM 609 N N . ARG A 1 79 ? -2.741 7.373 6.721 1.00 96.69 79 ARG A N 1
ATOM 610 C CA . ARG A 1 79 ? -3.408 8.683 6.857 1.00 96.69 79 ARG A CA 1
ATOM 611 C C . ARG A 1 79 ? -4.912 8.525 7.093 1.00 96.69 79 ARG A C 1
ATOM 613 O O . ARG A 1 79 ? -5.489 9.217 7.927 1.00 96.69 79 ARG A O 1
ATOM 620 N N . ARG A 1 80 ? -5.568 7.597 6.392 1.00 94.31 80 ARG A N 1
ATOM 621 C CA . ARG A 1 80 ? -7.003 7.300 6.569 1.00 94.31 80 ARG A CA 1
ATOM 622 C C . ARG A 1 80 ? -7.308 6.711 7.948 1.00 94.31 80 ARG A C 1
ATOM 624 O O . ARG A 1 80 ? -8.330 7.065 8.540 1.00 94.31 80 ARG A O 1
ATOM 631 N N . LYS A 1 81 ? -6.420 5.863 8.469 1.00 93.19 81 LYS A N 1
ATOM 632 C CA . LYS A 1 81 ? -6.480 5.336 9.836 1.00 93.19 81 LYS A CA 1
ATOM 633 C C . LYS A 1 81 ? -6.310 6.444 10.874 1.00 93.19 81 LYS A C 1
ATOM 635 O O . LYS A 1 81 ? -7.147 6.556 11.762 1.00 93.19 81 LYS A O 1
ATOM 640 N N . GLN A 1 82 ? -5.321 7.323 10.711 1.00 93.00 82 GLN A N 1
ATOM 641 C CA . GLN A 1 82 ? -5.112 8.490 11.583 1.00 93.00 82 GLN A CA 1
ATOM 642 C C . GLN A 1 82 ? -6.325 9.434 11.598 1.00 93.00 82 GLN A C 1
ATOM 644 O O . GLN A 1 82 ? -6.700 9.943 12.646 1.00 93.00 82 GLN A O 1
ATOM 649 N N . GLN A 1 83 ? -7.002 9.607 10.459 1.00 94.94 83 GLN A N 1
ATOM 650 C CA . GLN A 1 83 ? -8.259 10.364 10.357 1.00 94.94 83 GLN A CA 1
ATOM 651 C C . GLN A 1 83 ? -9.469 9.654 11.000 1.00 94.94 83 GLN A C 1
ATOM 653 O O . GLN A 1 83 ? -10.594 10.143 10.896 1.00 94.94 83 GLN A O 1
ATOM 658 N N . GLY A 1 84 ? -9.287 8.472 11.597 1.00 90.44 84 GLY A N 1
ATOM 659 C CA . GLY A 1 84 ? -10.353 7.683 12.214 1.00 90.44 84 GLY A CA 1
ATOM 660 C C . GLY A 1 84 ? -11.340 7.069 11.218 1.00 90.44 84 GLY A C 1
ATOM 661 O O . GLY A 1 84 ? -12.417 6.637 11.634 1.00 90.44 84 GLY A O 1
ATOM 662 N N . LYS A 1 85 ? -10.996 7.042 9.921 1.00 87.00 85 LYS A N 1
ATOM 663 C CA . LYS A 1 85 ? -11.830 6.488 8.839 1.00 87.00 85 LYS A CA 1
ATOM 664 C C . LYS A 1 85 ? -11.613 4.989 8.630 1.00 87.00 85 LYS A C 1
ATOM 666 O O . LYS A 1 85 ? -12.441 4.343 8.003 1.00 87.00 85 LYS A O 1
ATOM 671 N N . ILE A 1 86 ? -10.515 4.456 9.158 1.00 87.44 86 ILE A N 1
ATOM 672 C CA . ILE A 1 86 ? -10.252 3.023 9.306 1.00 87.44 86 ILE A CA 1
ATOM 673 C C . ILE A 1 86 ? -10.143 2.771 10.810 1.00 87.44 86 ILE A C 1
ATOM 675 O O . ILE A 1 86 ? -9.353 3.433 11.482 1.00 87.44 86 ILE A O 1
ATOM 679 N N . ARG A 1 87 ? -10.961 1.863 11.349 1.00 85.38 87 ARG A N 1
ATOM 680 C CA . ARG A 1 87 ? -11.016 1.546 12.784 1.00 85.38 87 ARG A CA 1
ATOM 681 C C . ARG A 1 87 ? -10.949 0.040 12.979 1.00 85.38 87 ARG A C 1
ATOM 683 O O . ARG A 1 87 ? -11.535 -0.692 12.193 1.00 85.38 87 ARG A O 1
ATOM 690 N N . GLY A 1 88 ? -10.250 -0.398 14.024 1.00 85.25 88 GLY A N 1
ATOM 691 C CA . GLY A 1 88 ? -10.156 -1.819 14.381 1.00 85.25 88 GLY A CA 1
ATOM 692 C C . GLY A 1 88 ? -9.344 -2.683 13.409 1.00 85.25 88 GLY A C 1
ATOM 693 O O . GLY A 1 88 ? -9.386 -3.900 13.525 1.00 85.25 88 GLY A O 1
ATOM 694 N N . LEU A 1 89 ? -8.617 -2.065 12.471 1.00 89.12 89 LEU A N 1
ATOM 695 C CA . LEU A 1 89 ? -7.743 -2.744 11.518 1.00 89.12 89 LEU A CA 1
ATOM 696 C C . LEU A 1 89 ? -6.307 -2.234 11.653 1.00 89.12 89 LEU A C 1
ATOM 698 O O . LEU A 1 89 ? -6.045 -1.024 11.661 1.00 89.12 89 LEU A O 1
ATOM 702 N N . GLU A 1 90 ? -5.372 -3.169 11.715 1.00 92.75 90 GLU A N 1
ATOM 703 C CA . GLU A 1 90 ? -3.944 -2.954 11.556 1.00 92.75 90 GLU A CA 1
ATOM 704 C C . GLU A 1 90 ? -3.546 -3.117 10.093 1.00 92.75 90 GLU A C 1
ATOM 706 O O . GLU A 1 90 ? -4.070 -3.967 9.372 1.00 92.75 90 GLU A O 1
ATOM 711 N N . ILE A 1 91 ? -2.626 -2.268 9.648 1.00 94.56 91 ILE A N 1
ATOM 712 C CA . ILE A 1 91 ? -2.102 -2.301 8.287 1.00 94.56 91 ILE A CA 1
ATOM 713 C C . ILE A 1 91 ? -0.680 -2.831 8.399 1.00 94.56 91 ILE A C 1
ATOM 715 O O . ILE A 1 91 ? 0.151 -2.222 9.070 1.00 94.56 91 ILE A O 1
ATOM 719 N N . MET A 1 92 ? -0.426 -3.983 7.788 1.00 95.62 92 MET A N 1
ATOM 720 C CA . MET A 1 92 ? 0.894 -4.597 7.764 1.00 95.62 92 MET A CA 1
ATOM 721 C C . MET A 1 92 ? 1.854 -3.728 6.959 1.00 95.62 92 MET A C 1
ATOM 723 O O . MET A 1 92 ? 1.499 -3.213 5.897 1.00 95.62 92 MET A O 1
ATOM 727 N N . ASP A 1 93 ? 3.076 -3.607 7.461 1.00 96.00 93 ASP A N 1
ATOM 728 C CA . ASP A 1 93 ? 4.146 -2.927 6.751 1.00 96.00 93 ASP A CA 1
ATOM 729 C C . ASP A 1 93 ? 4.446 -3.614 5.391 1.00 96.00 93 ASP A C 1
ATOM 731 O O . ASP A 1 93 ? 4.420 -4.856 5.311 1.00 96.00 93 ASP A O 1
ATOM 735 N N . PRO A 1 94 ? 4.709 -2.850 4.311 1.00 96.31 94 PRO A N 1
ATOM 736 C CA . PRO A 1 94 ? 5.033 -3.406 2.997 1.00 96.31 94 PRO A CA 1
ATOM 737 C C . PRO A 1 94 ? 6.236 -4.358 2.994 1.00 96.31 94 PRO A C 1
ATOM 739 O O . PRO A 1 94 ? 6.174 -5.398 2.342 1.00 96.31 94 PRO A O 1
ATOM 742 N N . GLU A 1 95 ? 7.297 -4.075 3.752 1.00 95.62 95 GLU A N 1
ATOM 743 C CA . GLU A 1 95 ? 8.500 -4.916 3.811 1.00 95.62 95 GLU A CA 1
ATOM 744 C C . GLU A 1 95 ? 8.190 -6.270 4.457 1.00 95.62 95 GLU A C 1
ATOM 746 O O . GLU A 1 95 ? 8.564 -7.331 3.946 1.00 95.62 95 GLU A O 1
ATOM 751 N N . THR A 1 96 ? 7.405 -6.250 5.539 1.00 96.06 96 THR A N 1
ATOM 752 C CA . THR A 1 96 ? 6.921 -7.479 6.186 1.00 96.06 96 THR A CA 1
ATOM 753 C C . THR A 1 96 ? 6.027 -8.281 5.243 1.00 96.06 96 THR A C 1
ATOM 755 O O . THR A 1 96 ? 6.097 -9.511 5.217 1.00 96.06 96 THR A O 1
ATOM 758 N N . THR A 1 97 ? 5.188 -7.597 4.464 1.00 95.75 97 THR A N 1
ATOM 759 C CA . THR A 1 97 ? 4.320 -8.240 3.472 1.00 95.75 97 THR A CA 1
ATOM 760 C C . THR A 1 97 ? 5.152 -8.935 2.397 1.00 95.75 97 THR A C 1
ATOM 762 O O . THR A 1 97 ? 4.941 -10.119 2.144 1.00 95.75 97 THR A O 1
ATOM 765 N N . ASN A 1 98 ? 6.137 -8.240 1.828 1.00 95.56 98 ASN A N 1
ATOM 766 C CA . ASN A 1 98 ? 6.999 -8.771 0.770 1.00 95.56 98 ASN A CA 1
ATOM 767 C C . ASN A 1 98 ? 7.819 -9.962 1.272 1.00 95.56 98 ASN A C 1
ATOM 769 O O . ASN A 1 98 ? 7.795 -11.020 0.654 1.00 95.56 98 ASN A O 1
ATOM 773 N N . THR A 1 99 ? 8.397 -9.855 2.471 1.00 96.56 99 THR A N 1
ATOM 774 C CA . THR A 1 99 ? 9.115 -10.967 3.115 1.00 96.56 99 THR A CA 1
ATOM 775 C C . THR A 1 99 ? 8.223 -12.199 3.299 1.00 96.56 99 THR A C 1
ATOM 777 O O . THR A 1 99 ? 8.669 -13.337 3.152 1.00 96.56 99 THR A O 1
ATOM 780 N N . LYS A 1 100 ? 6.948 -12.009 3.663 1.00 95.12 100 LYS A N 1
ATOM 781 C CA . LYS A 1 100 ? 6.000 -13.123 3.814 1.00 95.12 100 LYS A CA 1
ATOM 782 C C . LYS A 1 100 ? 5.625 -13.749 2.476 1.00 95.12 100 LYS A C 1
ATOM 784 O O . LYS A 1 100 ? 5.469 -14.964 2.434 1.00 95.12 100 LYS A O 1
ATOM 789 N N . LEU A 1 101 ? 5.482 -12.943 1.426 1.00 94.06 101 LEU A N 1
ATOM 790 C CA . LEU A 1 101 ? 5.201 -13.426 0.075 1.00 94.06 101 LEU A CA 1
ATOM 791 C C . LEU A 1 101 ? 6.378 -14.232 -0.473 1.00 94.06 101 LEU A C 1
ATOM 793 O O . LEU A 1 101 ? 6.180 -15.366 -0.880 1.00 94.06 101 LEU A O 1
ATOM 797 N N . GLU A 1 102 ? 7.602 -13.717 -0.359 1.00 93.56 102 GLU A N 1
ATOM 798 C CA . GLU A 1 102 ? 8.819 -14.426 -0.781 1.00 93.56 102 GLU A CA 1
ATOM 799 C C . GLU A 1 102 ? 8.984 -15.783 -0.085 1.00 93.56 102 GLU A C 1
ATOM 801 O O . GLU A 1 102 ? 9.441 -16.752 -0.684 1.00 93.56 102 GLU A O 1
ATOM 806 N N . ARG A 1 103 ? 8.584 -15.879 1.189 1.00 94.19 103 ARG A N 1
ATOM 807 C CA . ARG A 1 103 ? 8.583 -17.149 1.932 1.00 94.19 103 ARG A CA 1
ATOM 808 C C . ARG A 1 103 ? 7.473 -18.106 1.504 1.00 94.19 103 ARG A C 1
ATOM 810 O O . ARG A 1 103 ? 7.592 -19.298 1.770 1.00 94.19 103 ARG A O 1
ATOM 817 N N . ALA A 1 104 ? 6.385 -17.593 0.937 1.00 91.62 104 ALA A N 1
ATOM 818 C CA . ALA A 1 104 ? 5.227 -18.385 0.542 1.00 91.62 104 ALA A CA 1
ATOM 819 C C . ALA A 1 104 ? 5.376 -19.019 -0.854 1.00 91.62 104 ALA A C 1
ATOM 821 O O . ALA A 1 104 ? 4.688 -20.007 -1.115 1.00 91.62 104 ALA A O 1
ATOM 822 N N . GLY A 1 105 ? 6.283 -18.507 -1.695 1.00 68.88 105 GLY A N 1
ATOM 823 C CA . GLY A 1 105 ? 6.561 -19.002 -3.051 1.00 68.88 105 GLY A CA 1
ATOM 824 C C . GLY A 1 105 ? 5.961 -18.102 -4.115 1.00 68.88 105 GLY A C 1
ATOM 825 O O . GLY A 1 105 ? 5.190 -18.630 -4.945 1.00 68.88 105 GLY A O 1
#

Organism: NCBI:txid2562452

Radius of gyration: 22.57 Å; chains: 1; bounding box: 63×42×45 Å

Sequence (105 aa):
MRLFTTTLLLALLCLASCGPKVYEAPNMASVSRSHQLIAIVPPSVAIKGRPKDDQAQLEAAAREDTYTFQREIYSWMLRRKQQGKIRGLEIMDPETTNTKLERAG

pLDDT: mean 87.76, std 9.01, range [61.81, 97.38]

Secondary structure (DSSP, 8-state):
-HHHHHHHHHHHHHHTT--------TTHHHHHTT--EE--PPPP------TTS-HHHHHHHHHHHHHHHHHHHHHHHHHHHHTTSS-S-EE--HHHHHHHHHHH-